Protein AF-A0A268U9J9-F1 (afdb_monomer_lite)

Sequence (138 aa):
MKKREVKFPISTTLTLLDAYGNPRFSTEVLEKEPVLIPVPFKREVYKDSEGKLYYIYEGKGILEDTDIAIAYFTLTQEMIDGFDRFLICNECEDTDRELYRGIYKVLDLNMQKQDYIIHPQIQALQEAIIKKAGVKSA

Secondary structure (DSSP, 8-state):
--EEEEEBSS-EEEEEE-TTS-EEEEEEE-BT-EEEEEPPPTT-EEE-TT--EEEE-SSS-EEETTTS--------HHHHHHHHHHHHHS---HHHHHHHHHHHHHHHHHHHTT-----HHHHHHHHHHHHHTT----

Foldseek 3Di:
DDKDWAADQAWWKKFKAALVRHTDDIDTHHHRDIDIGDQDDPRIWIATPVGWTWHDDPDRDIDTCPVFPADDDDPDPCLLVQLVCCVPPVDHDPVCNSNSVSQVVVVVVCVVVVHVGHDVVSVVSVVVNCVVVVPPDD

Radius of gyration: 16.88 Å; chains: 1; bounding box: 41×34×43 Å

Structure (mmCIF, N/CA/C/O backbone):
data_AF-A0A268U9J9-F1
#
_entry.id   AF-A0A268U9J9-F1
#
loop_
_atom_site.group_PDB
_atom_site.id
_atom_site.type_symbol
_atom_site.label_atom_id
_atom_site.label_alt_id
_atom_site.label_comp_id
_atom_site.label_asym_id
_atom_site.label_entity_id
_atom_site.label_seq_id
_atom_site.pdbx_PDB_ins_code
_atom_site.Cartn_x
_atom_site.Cartn_y
_atom_site.Cartn_z
_atom_site.occupancy
_atom_site.B_iso_or_equiv
_atom_site.auth_seq_id
_atom_site.auth_comp_id
_atom_site.auth_asym_id
_atom_site.auth_atom_id
_atom_site.pdbx_PDB_model_num
ATOM 1 N N . MET A 1 1 ? 7.888 -5.993 18.554 1.00 63.19 1 MET A N 1
ATOM 2 C CA . MET A 1 1 ? 7.149 -5.565 17.345 1.00 63.19 1 MET A CA 1
ATOM 3 C C . MET A 1 1 ? 6.913 -4.065 17.445 1.00 63.19 1 MET A C 1
ATOM 5 O O . MET A 1 1 ? 6.420 -3.636 18.483 1.00 63.19 1 MET A O 1
ATOM 9 N N . LYS A 1 2 ? 7.337 -3.267 16.453 1.00 75.44 2 LYS A N 1
ATOM 10 C CA . LYS A 1 2 ? 7.095 -1.812 16.459 1.00 75.44 2 LYS A CA 1
ATOM 11 C C . LYS A 1 2 ? 5.595 -1.554 16.254 1.00 75.44 2 LYS A C 1
ATOM 13 O O . LYS A 1 2 ? 4.957 -2.262 15.478 1.00 75.44 2 LYS A O 1
ATOM 18 N N . LYS A 1 3 ? 5.045 -0.571 16.965 1.00 81.69 3 LYS A N 1
ATOM 19 C CA . LYS A 1 3 ? 3.659 -0.106 16.818 1.00 81.69 3 LYS A CA 1
ATOM 20 C C . LYS A 1 3 ? 3.662 1.329 16.311 1.00 81.69 3 LYS A C 1
ATOM 22 O O . LYS A 1 3 ? 4.629 2.052 16.558 1.00 81.69 3 LYS A O 1
ATOM 27 N N . ARG A 1 4 ? 2.596 1.725 15.626 1.00 76.94 4 ARG A N 1
ATOM 28 C CA . ARG A 1 4 ? 2.411 3.072 15.096 1.00 76.94 4 ARG A CA 1
ATOM 29 C C . ARG A 1 4 ? 1.042 3.608 15.469 1.00 76.94 4 ARG A C 1
ATOM 31 O O . ARG A 1 4 ? 0.068 2.865 15.441 1.00 76.94 4 ARG A O 1
ATOM 38 N N . GLU A 1 5 ? 1.000 4.890 15.803 1.00 83.44 5 GLU A N 1
ATOM 39 C CA . GLU A 1 5 ? -0.246 5.628 15.968 1.00 83.44 5 GLU A CA 1
ATOM 40 C C . GLU A 1 5 ? -0.761 6.079 14.604 1.00 83.44 5 GLU A C 1
ATOM 42 O O . GLU A 1 5 ? -0.026 6.702 13.833 1.00 83.44 5 GLU A O 1
ATOM 47 N N . VAL A 1 6 ? -2.007 5.735 14.305 1.00 79.25 6 VAL A N 1
ATOM 48 C CA . VAL A 1 6 ? -2.640 6.007 13.017 1.00 79.25 6 VAL A CA 1
ATOM 49 C C . VAL A 1 6 ? -4.083 6.445 13.251 1.00 79.25 6 VAL A C 1
ATOM 51 O O . VAL A 1 6 ? -4.728 5.964 14.179 1.00 79.25 6 VAL A O 1
ATOM 54 N N . LYS A 1 7 ? -4.587 7.364 12.423 1.00 81.38 7 LYS A N 1
ATOM 55 C CA . LYS A 1 7 ? -5.985 7.812 12.439 1.00 81.38 7 LYS A CA 1
ATOM 56 C C . LYS A 1 7 ? -6.663 7.399 11.144 1.00 81.38 7 LYS A C 1
ATOM 58 O O . LYS A 1 7 ? -6.141 7.692 10.071 1.00 81.38 7 LYS A O 1
ATOM 63 N N . PHE A 1 8 ? -7.820 6.761 11.254 1.00 78.69 8 PHE A N 1
ATOM 64 C CA . PHE A 1 8 ? -8.619 6.350 10.103 1.00 78.69 8 PHE A CA 1
ATOM 65 C C . PHE A 1 8 ? -9.743 7.363 9.857 1.00 78.69 8 PHE A C 1
ATOM 67 O O . PHE A 1 8 ? -10.283 7.915 10.815 1.00 78.69 8 PHE A O 1
ATOM 74 N N . PRO A 1 9 ? -10.114 7.635 8.596 1.00 76.75 9 PRO A N 1
ATOM 75 C CA . PRO A 1 9 ? -11.217 8.542 8.279 1.00 76.75 9 PRO A CA 1
ATOM 76 C C . PRO A 1 9 ? -12.601 7.916 8.519 1.00 76.75 9 PRO A C 1
ATOM 78 O O . PRO A 1 9 ? -13.604 8.587 8.308 1.00 76.75 9 PRO A O 1
ATOM 81 N N . ILE A 1 10 ? -12.657 6.651 8.941 1.00 80.94 10 ILE A N 1
ATOM 82 C CA . ILE A 1 10 ? -13.877 5.867 9.137 1.00 80.94 10 ILE A CA 1
ATOM 83 C C . ILE A 1 10 ? -13.785 5.045 10.425 1.00 80.94 10 ILE A C 1
ATOM 85 O O . ILE A 1 10 ? -12.686 4.734 10.890 1.00 80.94 10 ILE A O 1
ATOM 89 N N . SER A 1 11 ? -14.942 4.667 10.970 1.00 90.00 11 SER A N 1
ATOM 90 C CA . SER A 1 11 ? -15.034 3.668 12.040 1.00 90.00 11 SER A CA 1
ATOM 91 C C . SER A 1 11 ? -15.217 2.285 11.417 1.00 90.00 11 SER A C 1
ATOM 93 O O . SER A 1 11 ? -16.140 2.098 10.627 1.00 90.00 11 SER A O 1
ATOM 95 N N . THR A 1 12 ? -14.349 1.326 11.737 1.00 92.56 12 THR A N 1
ATOM 96 C CA . THR A 1 12 ? -14.400 -0.029 11.164 1.00 92.56 12 THR A CA 1
ATOM 97 C C . THR A 1 12 ? -13.611 -1.038 12.008 1.00 92.56 12 THR A C 1
ATOM 99 O O . THR A 1 12 ? -12.994 -0.692 13.016 1.00 92.56 12 THR A O 1
ATOM 102 N N . THR A 1 13 ? -13.612 -2.307 11.606 1.00 92.94 13 THR A N 1
ATOM 103 C CA . THR A 1 13 ? -12.682 -3.318 12.115 1.00 92.94 13 THR A CA 1
ATOM 104 C C . THR A 1 13 ? -11.602 -3.556 11.074 1.00 92.94 13 THR A C 1
ATOM 106 O O . THR A 1 13 ? -11.906 -3.891 9.933 1.00 92.94 13 THR A O 1
ATOM 109 N N . LEU A 1 14 ? -10.340 -3.426 11.477 1.00 90.88 14 LEU A N 1
ATOM 110 C CA . LEU A 1 14 ? -9.196 -3.756 10.637 1.00 90.88 14 LEU A CA 1
ATOM 111 C C . LEU A 1 14 ? -8.606 -5.092 11.051 1.00 90.88 14 LEU A C 1
ATOM 113 O O . LEU A 1 14 ? -8.335 -5.324 12.231 1.00 90.88 14 LEU A O 1
ATOM 117 N N . THR A 1 15 ? -8.323 -5.929 10.064 1.00 92.88 15 THR A N 1
ATOM 118 C CA . THR A 1 15 ? -7.678 -7.226 10.237 1.00 92.88 15 THR A CA 1
ATOM 119 C C . THR A 1 15 ? -6.342 -7.243 9.512 1.00 92.88 15 THR A C 1
ATOM 121 O O . THR A 1 15 ? -6.279 -7.056 8.302 1.00 92.88 15 THR A O 1
ATOM 124 N N . LEU A 1 16 ? -5.266 -7.499 10.251 1.00 88.38 16 LEU A N 1
ATOM 125 C CA . LEU A 1 16 ? -3.955 -7.815 9.703 1.00 88.38 16 LEU A CA 1
ATOM 126 C C . LEU A 1 16 ? -3.983 -9.222 9.109 1.00 88.38 16 LEU A C 1
ATOM 128 O O . LEU A 1 16 ? -4.262 -10.196 9.818 1.00 88.38 16 LEU A O 1
ATOM 132 N N . LEU A 1 17 ? -3.635 -9.319 7.834 1.00 82.38 17 LEU A N 1
ATOM 133 C CA . LEU A 1 17 ? -3.528 -10.569 7.095 1.00 82.38 17 LEU A CA 1
ATOM 134 C C . LEU A 1 17 ? -2.059 -10.941 6.877 1.00 82.38 17 LEU A C 1
ATOM 136 O O . LEU A 1 17 ? -1.217 -10.069 6.645 1.00 82.38 17 LEU A O 1
ATOM 140 N N . ASP A 1 18 ? -1.758 -12.238 6.943 1.00 75.88 18 ASP A N 1
ATOM 141 C CA . ASP A 1 18 ? -0.464 -12.768 6.517 1.00 75.88 18 ASP A CA 1
ATOM 142 C C . ASP A 1 18 ? -0.330 -12.802 4.981 1.00 75.88 18 ASP A C 1
ATOM 144 O O . ASP A 1 18 ? -1.257 -12.482 4.236 1.00 75.88 18 ASP A O 1
ATOM 148 N N . ALA A 1 19 ? 0.836 -13.238 4.499 1.00 64.00 19 ALA A N 1
ATOM 149 C CA . ALA A 1 19 ? 1.138 -13.341 3.070 1.00 64.00 19 ALA A CA 1
ATOM 150 C C . ALA A 1 19 ? 0.233 -14.321 2.288 1.00 64.00 19 ALA A C 1
ATOM 152 O O . ALA A 1 19 ? 0.278 -14.332 1.060 1.00 64.00 19 ALA A O 1
ATOM 153 N N . TYR A 1 20 ? -0.544 -15.156 2.979 1.00 71.50 20 TYR A N 1
ATOM 154 C CA . TYR A 1 20 ? -1.468 -16.135 2.407 1.00 71.50 20 TYR A CA 1
ATOM 155 C C . TYR A 1 20 ? -2.938 -15.737 2.622 1.00 71.50 20 TYR A C 1
ATOM 157 O O . TYR A 1 20 ? -3.835 -16.506 2.283 1.00 71.50 20 TYR A O 1
ATOM 165 N N . GLY A 1 21 ? -3.196 -14.545 3.173 1.00 73.31 21 GLY A N 1
ATOM 166 C CA . GLY A 1 21 ? -4.540 -14.045 3.450 1.00 73.31 21 GLY A CA 1
ATOM 167 C C . GLY A 1 21 ? -5.151 -14.550 4.760 1.00 73.31 21 GLY A C 1
ATOM 168 O O . GLY A 1 21 ? -6.338 -14.320 4.989 1.00 73.31 21 GLY A O 1
ATOM 169 N N . ASN A 1 22 ? -4.383 -15.211 5.633 1.00 82.19 22 ASN A N 1
ATOM 170 C CA . ASN A 1 22 ? -4.899 -15.667 6.923 1.00 82.19 22 ASN A CA 1
ATOM 171 C C . ASN A 1 22 ? -4.901 -14.522 7.951 1.00 82.19 22 ASN A C 1
ATOM 173 O O . ASN A 1 22 ? -3.902 -13.804 8.069 1.00 82.19 22 ASN A O 1
ATOM 177 N N . PRO A 1 23 ? -5.966 -14.373 8.758 1.00 90.75 23 PRO A N 1
ATOM 178 C CA . PRO A 1 23 ? -6.009 -13.394 9.840 1.00 90.75 23 PRO A CA 1
ATOM 179 C C . PRO A 1 23 ? -4.950 -13.658 10.916 1.00 90.75 23 PRO A C 1
ATOM 181 O O . PRO A 1 23 ? -4.854 -14.761 11.454 1.00 90.75 23 PRO A O 1
ATOM 184 N N . ARG A 1 24 ? -4.189 -12.623 11.282 1.00 87.44 24 ARG A N 1
ATOM 185 C CA . ARG A 1 24 ? -3.202 -12.664 12.378 1.00 87.44 24 ARG A CA 1
ATOM 186 C C . ARG A 1 24 ? -3.594 -11.824 13.585 1.00 87.44 24 ARG A C 1
ATOM 188 O O . ARG A 1 24 ? -3.220 -12.151 14.708 1.00 87.44 24 ARG A O 1
ATOM 195 N N . PHE A 1 25 ? -4.272 -10.708 13.345 1.00 90.50 25 PHE A N 1
ATOM 196 C CA . PHE A 1 25 ? -4.643 -9.733 14.364 1.00 90.50 25 PHE A CA 1
ATOM 197 C C . PHE A 1 25 ? -5.835 -8.920 13.865 1.00 90.50 25 PHE A C 1
ATOM 199 O O . PHE A 1 25 ? -5.886 -8.602 12.683 1.00 90.50 25 PHE A O 1
ATOM 206 N N . SER A 1 26 ? -6.750 -8.549 14.755 1.00 92.31 26 SER A N 1
ATOM 207 C CA . SER A 1 26 ? -7.844 -7.631 14.441 1.00 92.31 26 SER A CA 1
ATOM 208 C C . SER A 1 26 ? -7.958 -6.569 15.521 1.00 92.31 26 SER A C 1
ATOM 210 O O . SER A 1 26 ? -7.722 -6.852 16.697 1.00 92.31 26 SER A O 1
ATOM 212 N N . THR A 1 27 ? -8.333 -5.361 15.121 1.00 92.38 27 THR A N 1
ATOM 213 C CA . THR A 1 27 ? -8.615 -4.256 16.036 1.00 92.38 27 THR A CA 1
ATOM 214 C C . THR A 1 27 ? -9.803 -3.458 15.537 1.00 92.38 27 THR A C 1
ATOM 216 O O . THR A 1 27 ? -9.970 -3.254 14.334 1.00 92.38 27 THR A O 1
ATOM 219 N N . GLU A 1 28 ? -10.611 -2.977 16.470 1.00 93.44 28 GLU A N 1
ATOM 220 C CA . GLU A 1 28 ? -11.578 -1.929 16.176 1.00 93.44 28 GLU A CA 1
ATOM 221 C C . GLU A 1 28 ? -10.845 -0.595 16.049 1.00 93.44 28 GLU A C 1
ATOM 223 O O . GLU A 1 28 ? -9.878 -0.327 16.773 1.00 93.44 28 GLU A O 1
ATOM 228 N N . VAL A 1 29 ? -11.285 0.211 15.088 1.00 90.75 29 VAL A N 1
ATOM 229 C CA . VAL A 1 29 ? -10.837 1.584 14.879 1.00 90.75 29 VAL A CA 1
ATOM 230 C C . VAL A 1 29 ? -12.053 2.492 14.828 1.00 90.75 29 VAL A C 1
ATOM 232 O O . VAL A 1 29 ? -13.061 2.167 14.202 1.00 90.75 29 VAL A O 1
ATOM 235 N N . LEU A 1 30 ? -11.953 3.634 15.497 1.00 90.88 30 LEU A N 1
ATOM 236 C CA . LEU A 1 30 ? -12.982 4.663 15.495 1.00 90.88 30 LEU A CA 1
ATOM 237 C C . LEU A 1 30 ? -12.528 5.832 14.623 1.00 90.88 30 LEU A C 1
ATOM 239 O O . LEU A 1 30 ? -11.338 6.151 14.545 1.00 90.88 30 LEU A O 1
ATOM 243 N N . GLU A 1 31 ? -13.483 6.458 13.944 1.00 88.25 31 GLU A N 1
ATOM 244 C CA . GLU A 1 31 ? -13.229 7.570 13.034 1.00 88.25 31 GLU A CA 1
ATOM 245 C C . GLU A 1 31 ? -12.432 8.680 13.735 1.00 88.25 31 GLU A C 1
ATOM 247 O O . GLU A 1 31 ? -12.831 9.198 14.776 1.00 88.25 31 GLU A O 1
ATOM 252 N N . LYS A 1 32 ? -11.311 9.077 13.122 1.00 81.44 32 LYS A N 1
ATOM 253 C CA . LYS A 1 32 ? -10.382 10.140 13.553 1.00 81.44 32 LYS A CA 1
ATOM 254 C C . LYS A 1 32 ? -9.734 9.922 14.924 1.00 81.44 32 LYS A C 1
ATOM 256 O O . LYS A 1 32 ? -8.887 10.736 15.318 1.00 81.44 32 LYS A O 1
ATOM 261 N N . GLU A 1 33 ? -10.047 8.831 15.613 1.00 86.88 33 GLU A N 1
ATOM 262 C CA . GLU A 1 33 ? -9.383 8.456 16.850 1.00 86.88 33 GLU A CA 1
ATOM 263 C C . GLU A 1 33 ? -8.031 7.788 16.553 1.00 86.88 33 GLU A C 1
ATOM 265 O O . GLU A 1 33 ? -7.912 6.973 15.634 1.00 86.88 33 GLU A O 1
ATOM 270 N N . PRO A 1 34 ? -6.970 8.157 17.290 1.00 85.94 34 PRO A N 1
ATOM 271 C CA . PRO A 1 34 ? -5.673 7.519 17.143 1.00 85.94 34 PRO A CA 1
ATOM 272 C C . PRO A 1 34 ? -5.709 6.087 17.689 1.00 85.94 34 PRO A C 1
ATOM 274 O O . PRO A 1 34 ? -6.042 5.861 18.850 1.00 85.94 34 PRO A O 1
ATOM 277 N N . VAL A 1 35 ? -5.286 5.125 16.871 1.00 87.50 35 VAL A N 1
ATOM 278 C CA . VAL A 1 35 ? -5.125 3.720 17.261 1.00 87.50 35 VAL A CA 1
ATOM 279 C C . VAL A 1 35 ? -3.668 3.284 17.122 1.00 87.50 35 VAL A C 1
ATOM 281 O O . VAL A 1 35 ? -2.973 3.658 16.175 1.00 87.50 35 VAL A O 1
ATOM 284 N N . LEU A 1 36 ? -3.191 2.474 18.071 1.00 86.69 36 LEU A N 1
ATOM 285 C CA . LEU A 1 36 ? -1.855 1.880 18.027 1.00 86.69 36 LEU A CA 1
ATOM 286 C C . LEU A 1 36 ? -1.889 0.526 17.321 1.00 86.69 36 LEU A C 1
ATOM 288 O O . LEU A 1 36 ? -2.209 -0.495 17.932 1.00 86.69 36 LEU A O 1
ATOM 292 N N . ILE A 1 37 ? -1.470 0.504 16.061 1.00 85.00 37 ILE A N 1
ATOM 293 C CA . ILE A 1 37 ? -1.439 -0.709 15.239 1.00 85.00 37 ILE A CA 1
ATOM 294 C C . ILE A 1 37 ? -0.008 -1.212 15.024 1.00 85.00 37 ILE A C 1
ATOM 296 O O . ILE A 1 37 ? 0.926 -0.412 14.896 1.00 85.00 37 ILE A O 1
ATOM 300 N N . PRO A 1 38 ? 0.226 -2.536 15.032 1.00 83.25 38 PRO A N 1
ATOM 301 C CA . PRO A 1 38 ? 1.539 -3.077 14.721 1.00 83.25 38 PRO A CA 1
ATOM 302 C C . PRO A 1 38 ? 1.921 -2.807 13.267 1.00 83.25 38 PRO A C 1
ATOM 304 O O . PRO A 1 38 ? 1.086 -2.900 12.368 1.00 83.25 38 PRO A O 1
ATOM 307 N N . VAL A 1 39 ? 3.198 -2.486 13.051 1.00 76.62 39 VAL A N 1
ATOM 308 C CA . VAL A 1 39 ? 3.735 -2.300 11.701 1.00 76.62 39 VAL A CA 1
ATOM 309 C C . VAL A 1 39 ? 3.865 -3.678 11.037 1.00 76.62 39 VAL A C 1
ATOM 311 O O . VAL A 1 39 ? 4.607 -4.512 11.570 1.00 76.62 39 VAL A O 1
ATOM 314 N N . PRO A 1 4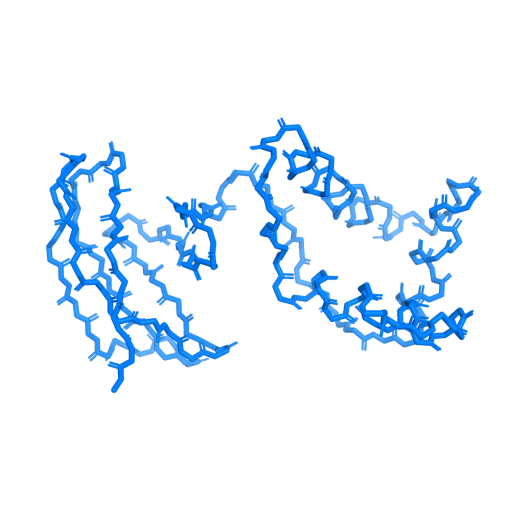0 ? 3.153 -3.926 9.922 1.00 68.50 40 PRO A N 1
ATOM 315 C CA . PRO A 1 40 ? 3.182 -5.198 9.215 1.00 68.50 40 PRO A CA 1
ATOM 316 C C . PRO A 1 40 ? 4.575 -5.487 8.654 1.00 68.50 40 PRO A C 1
ATOM 318 O O . PRO A 1 40 ? 5.327 -4.572 8.301 1.00 68.50 40 PRO A O 1
ATOM 321 N N . PHE A 1 41 ? 4.930 -6.766 8.537 1.00 64.00 41 PHE A N 1
ATOM 322 C CA . PHE A 1 41 ? 6.106 -7.160 7.758 1.00 64.00 41 PHE A CA 1
ATOM 323 C C . PHE A 1 41 ? 5.891 -6.879 6.259 1.00 64.00 41 PHE A C 1
ATOM 325 O O . PHE A 1 41 ? 4.767 -6.669 5.815 1.00 64.00 41 PHE A O 1
ATOM 332 N N . LYS A 1 42 ? 6.962 -6.946 5.446 1.00 58.56 42 LYS A N 1
ATOM 333 C CA . LYS A 1 42 ? 6.982 -6.634 3.992 1.00 58.56 42 LYS A CA 1
ATOM 334 C C . LYS A 1 42 ? 5.926 -7.350 3.116 1.00 58.56 42 LYS A C 1
ATOM 336 O O . LYS A 1 42 ? 5.889 -7.096 1.918 1.00 58.56 42 LYS A O 1
ATOM 341 N N . ARG A 1 43 ? 5.133 -8.273 3.663 1.00 62.06 43 ARG A N 1
ATOM 342 C CA . ARG A 1 43 ? 4.132 -9.085 2.950 1.00 62.06 43 ARG A CA 1
ATOM 343 C C . ARG A 1 43 ? 2.753 -9.081 3.613 1.00 62.06 43 ARG A C 1
ATOM 345 O O . ARG A 1 43 ? 1.907 -9.871 3.222 1.00 62.06 43 ARG A O 1
ATOM 352 N N . GLU A 1 44 ? 2.555 -8.263 4.638 1.00 71.19 44 GLU A N 1
ATOM 353 C CA . GLU A 1 44 ? 1.313 -8.227 5.405 1.00 71.19 44 GLU A CA 1
ATOM 354 C C . GLU A 1 44 ? 0.574 -6.916 5.159 1.00 71.19 44 GLU A C 1
ATOM 356 O O . GLU A 1 44 ? 1.194 -5.878 4.916 1.00 71.19 44 GLU A O 1
ATOM 361 N N . VAL A 1 45 ? -0.752 -6.970 5.234 1.00 79.75 45 VAL A N 1
ATOM 362 C CA . VAL A 1 45 ? -1.641 -5.841 4.930 1.00 79.75 45 VAL A CA 1
ATOM 363 C C . VAL A 1 45 ? -2.821 -5.818 5.891 1.00 79.75 45 VAL A C 1
ATOM 365 O O . VAL A 1 45 ? -3.194 -6.860 6.434 1.00 79.75 45 VAL A O 1
ATOM 368 N N . TYR A 1 46 ? -3.418 -4.645 6.096 1.00 85.25 46 TYR A N 1
ATOM 369 C CA . TYR A 1 46 ? -4.688 -4.539 6.813 1.00 85.25 46 TYR A CA 1
ATOM 370 C C . TYR A 1 46 ? -5.850 -4.564 5.831 1.00 85.25 46 TYR A C 1
ATOM 372 O O . TYR A 1 46 ? -5.794 -3.900 4.800 1.00 85.25 46 TYR A O 1
ATOM 380 N N . LYS A 1 47 ? -6.898 -5.308 6.170 1.00 86.25 47 LYS A N 1
ATOM 381 C CA . LYS A 1 47 ? -8.163 -5.372 5.443 1.00 86.25 47 LYS A CA 1
ATOM 382 C C . LYS A 1 47 ? -9.290 -4.906 6.356 1.00 86.25 47 LYS A C 1
ATOM 384 O O . LYS A 1 47 ? -9.319 -5.323 7.513 1.00 86.25 47 LYS A O 1
ATOM 389 N N . ASP A 1 48 ? -10.181 -4.054 5.868 1.00 87.44 48 ASP A N 1
ATOM 390 C CA . ASP A 1 48 ? -11.373 -3.663 6.627 1.00 87.44 48 ASP A CA 1
ATOM 391 C C . ASP A 1 48 ? -12.537 -4.660 6.464 1.00 87.44 48 ASP A C 1
ATOM 393 O O . ASP A 1 48 ? -12.425 -5.688 5.786 1.00 87.44 48 ASP A O 1
ATOM 397 N N . SER A 1 49 ? -13.668 -4.354 7.102 1.00 86.50 49 SER A N 1
ATOM 398 C CA . SER A 1 49 ? -14.897 -5.148 7.021 1.00 86.50 49 SER A CA 1
ATOM 399 C C . SER A 1 49 ? -15.546 -5.172 5.631 1.00 86.50 49 SER A C 1
ATOM 401 O O . SER A 1 49 ? -16.259 -6.128 5.324 1.00 86.50 49 SER A O 1
ATOM 403 N N . GLU A 1 50 ? -15.302 -4.168 4.786 1.00 84.00 50 GLU A N 1
ATOM 404 C CA . GLU A 1 50 ? -15.806 -4.090 3.403 1.00 84.00 50 GLU A CA 1
ATOM 405 C C . GLU A 1 50 ? -14.868 -4.786 2.405 1.00 84.00 50 GLU A C 1
ATOM 407 O O . GLU A 1 50 ? -15.224 -5.074 1.262 1.00 84.00 50 GLU A O 1
ATOM 412 N N . GLY A 1 51 ? -13.671 -5.125 2.866 1.00 76.75 51 GLY A N 1
ATOM 413 C CA . GLY A 1 51 ? -12.657 -5.859 2.146 1.00 76.75 51 GLY A CA 1
ATOM 414 C C . GLY A 1 51 ? -11.594 -5.006 1.464 1.00 76.75 51 GLY A C 1
ATOM 415 O O . GLY A 1 51 ? -10.799 -5.553 0.695 1.00 76.75 51 GLY A O 1
ATOM 416 N N . LYS A 1 52 ? -11.542 -3.715 1.778 1.00 78.00 52 LYS A N 1
ATOM 417 C CA . LYS A 1 52 ? -10.555 -2.759 1.285 1.00 78.00 52 LYS A CA 1
ATOM 418 C C . LYS A 1 52 ? -9.218 -2.922 2.001 1.00 78.00 52 LYS A C 1
ATOM 420 O O . LYS A 1 52 ? -9.175 -3.189 3.203 1.00 78.00 52 LYS A O 1
ATOM 425 N N . LEU A 1 53 ? -8.124 -2.769 1.254 1.00 76.50 53 LEU A N 1
ATOM 426 C CA . LEU A 1 53 ? -6.763 -2.925 1.767 1.00 76.50 53 LEU A CA 1
ATOM 427 C C . LEU A 1 53 ? -6.130 -1.578 2.145 1.00 76.50 53 LEU A C 1
ATOM 429 O O . LEU A 1 53 ? -6.306 -0.569 1.459 1.00 76.50 53 LEU A O 1
ATOM 433 N N . TYR A 1 54 ? -5.364 -1.594 3.236 1.00 74.25 54 TYR A N 1
ATOM 434 C CA . TYR A 1 54 ? -4.711 -0.435 3.840 1.00 74.25 54 TYR A CA 1
ATOM 435 C C . TYR A 1 54 ? -3.227 -0.719 4.112 1.00 74.25 54 TYR A C 1
ATOM 437 O O . TYR A 1 54 ? -2.873 -1.731 4.733 1.00 74.25 54 TYR A O 1
ATOM 445 N N . TYR A 1 55 ? -2.360 0.216 3.709 1.00 72.69 55 TYR A N 1
ATOM 446 C CA . TYR A 1 55 ? -0.907 0.143 3.912 1.00 72.69 55 TYR A CA 1
ATOM 447 C C . TYR A 1 55 ? -0.422 1.237 4.868 1.00 72.69 55 TYR A C 1
ATOM 449 O O . TYR A 1 55 ? -0.698 2.419 4.668 1.00 72.69 55 TYR A O 1
ATOM 457 N N . ILE A 1 56 ? 0.337 0.846 5.896 1.00 67.62 56 ILE A N 1
ATOM 458 C CA . ILE A 1 56 ? 0.928 1.769 6.875 1.00 67.62 56 ILE A CA 1
ATOM 459 C C . ILE A 1 56 ? 2.346 2.094 6.440 1.00 67.62 56 ILE A C 1
ATOM 461 O O . ILE A 1 56 ? 3.160 1.181 6.284 1.00 67.62 56 ILE A O 1
ATOM 465 N N . TYR A 1 57 ? 2.673 3.376 6.328 1.00 58.12 57 TYR A N 1
ATOM 466 C CA . TYR A 1 57 ? 4.011 3.786 5.917 1.00 58.12 57 TYR A CA 1
ATOM 467 C C . TYR A 1 57 ? 4.669 4.764 6.897 1.00 58.12 57 TYR A C 1
ATOM 469 O O . TYR A 1 57 ? 4.088 5.164 7.902 1.00 58.12 57 TYR A O 1
ATOM 477 N N . GLU A 1 58 ? 5.945 5.072 6.653 1.00 49.62 58 GLU A N 1
ATOM 478 C CA . GLU A 1 58 ? 6.837 5.849 7.516 1.00 49.62 58 GLU A CA 1
ATOM 479 C C . GLU A 1 58 ? 6.539 7.350 7.701 1.00 49.62 58 GLU A C 1
ATOM 481 O O . GLU A 1 58 ? 7.134 7.960 8.589 1.00 49.62 58 GLU A O 1
ATOM 486 N N . GLY A 1 59 ? 5.532 7.901 7.024 1.00 46.97 59 GLY A N 1
ATOM 487 C CA . GLY A 1 59 ? 4.906 9.204 7.303 1.00 46.97 59 GLY A CA 1
ATOM 488 C C . GLY A 1 59 ? 3.513 9.031 7.922 1.00 46.97 59 GLY A C 1
ATOM 489 O O . GLY A 1 59 ? 3.043 7.917 8.110 1.00 46.97 59 GLY A O 1
ATOM 490 N N . LYS A 1 60 ? 2.845 10.103 8.335 1.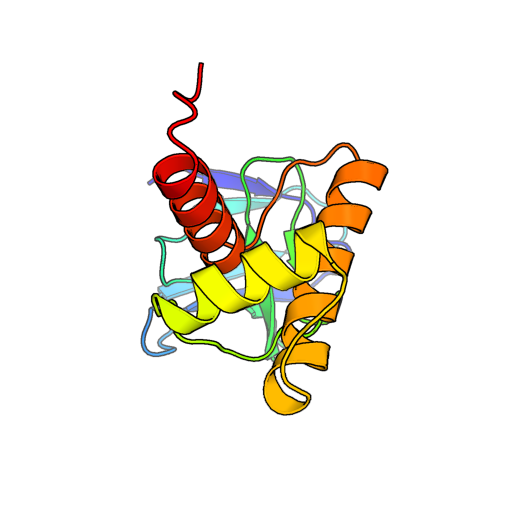00 45.28 60 LYS A N 1
ATOM 491 C CA . LYS A 1 60 ? 1.646 10.083 9.208 1.00 45.28 60 LYS A CA 1
ATOM 492 C C . LYS A 1 60 ? 0.348 9.562 8.544 1.00 45.28 60 LYS A C 1
ATOM 494 O O . LYS A 1 60 ? -0.736 9.945 8.981 1.00 45.28 60 LYS A O 1
ATOM 499 N N . GLY A 1 61 ? 0.434 8.734 7.505 1.00 53.53 61 GLY A N 1
ATOM 500 C CA . GLY A 1 61 ? -0.688 8.398 6.629 1.00 53.53 61 GLY A CA 1
ATOM 501 C C . GLY A 1 61 ? -0.887 6.904 6.385 1.00 53.53 61 GLY A C 1
ATOM 502 O O . GLY A 1 61 ? 0.012 6.082 6.579 1.00 53.53 61 GLY A O 1
ATOM 503 N N . ILE A 1 62 ? -2.097 6.582 5.935 1.00 57.78 62 ILE A N 1
ATOM 504 C CA . ILE A 1 62 ? -2.471 5.279 5.392 1.00 57.78 62 ILE A CA 1
ATOM 505 C C . ILE A 1 62 ? -2.762 5.488 3.909 1.00 57.78 62 ILE A C 1
ATOM 507 O O . ILE A 1 62 ? -3.469 6.436 3.566 1.00 57.78 62 ILE A O 1
ATOM 511 N N . LEU A 1 63 ? -2.230 4.622 3.047 1.00 57.38 63 LEU A N 1
ATOM 512 C CA . LEU A 1 63 ? -2.638 4.583 1.645 1.00 57.38 63 LEU A CA 1
ATOM 513 C C . LEU A 1 63 ? -3.763 3.557 1.489 1.00 57.38 63 LEU A C 1
ATOM 515 O O . LEU A 1 63 ? -3.592 2.391 1.860 1.00 57.38 63 LEU A O 1
ATOM 519 N N . GLU A 1 64 ? -4.894 4.006 0.958 1.00 54.12 64 GLU A N 1
ATOM 520 C CA . GLU A 1 64 ? -6.012 3.154 0.569 1.00 54.12 64 GLU A CA 1
ATOM 521 C C . GLU A 1 64 ? -5.763 2.556 -0.819 1.00 54.12 64 GLU A C 1
ATOM 523 O O . GLU A 1 64 ? -5.332 3.257 -1.735 1.00 54.12 64 GLU A O 1
ATOM 528 N N . ASP A 1 65 ? -6.086 1.274 -0.998 1.00 50.62 65 ASP A N 1
ATOM 529 C CA . ASP A 1 65 ? -5.963 0.561 -2.284 1.00 50.62 65 ASP A CA 1
ATOM 530 C C . ASP A 1 65 ? -6.728 1.245 -3.436 1.00 50.62 65 ASP A C 1
ATOM 532 O O . ASP A 1 65 ? -6.348 1.183 -4.603 1.00 50.62 65 ASP A O 1
ATOM 536 N N . THR A 1 66 ? -7.802 1.964 -3.102 1.00 46.81 66 THR A N 1
ATOM 537 C CA . THR A 1 66 ? -8.671 2.634 -4.075 1.00 46.81 66 THR A CA 1
ATOM 538 C C . THR A 1 66 ? -8.163 3.995 -4.544 1.00 46.81 66 THR A C 1
ATOM 540 O O . THR A 1 66 ? -8.735 4.540 -5.486 1.00 46.81 66 THR A O 1
ATOM 543 N N . ASP A 1 67 ? -7.123 4.563 -3.924 1.00 52.25 67 ASP A N 1
ATOM 544 C CA . ASP A 1 67 ? -6.686 5.919 -4.273 1.00 52.25 67 ASP A CA 1
ATOM 545 C C . ASP A 1 67 ? -5.853 5.963 -5.564 1.00 52.25 67 ASP A C 1
ATOM 547 O O . ASP A 1 67 ? -5.970 6.936 -6.311 1.00 52.25 67 ASP A O 1
ATOM 551 N N . ILE A 1 68 ? -5.091 4.907 -5.897 1.00 53.81 68 ILE A N 1
ATOM 552 C CA . ILE A 1 68 ? -4.563 4.636 -7.250 1.00 53.81 68 ILE A CA 1
ATOM 553 C C . ILE A 1 68 ? -4.411 3.120 -7.438 1.00 53.81 68 ILE A C 1
ATOM 555 O O . ILE A 1 68 ? -3.538 2.505 -6.833 1.00 53.81 68 ILE A O 1
ATOM 559 N N . ALA A 1 69 ? -5.188 2.535 -8.353 1.00 54.12 69 ALA A N 1
ATOM 560 C CA . ALA A 1 69 ? -5.007 1.148 -8.769 1.00 54.12 69 ALA A CA 1
ATOM 561 C C . ALA A 1 69 ? -3.719 1.003 -9.601 1.00 54.12 69 ALA A C 1
ATOM 563 O O . ALA A 1 69 ? -3.644 1.486 -10.733 1.00 54.12 69 ALA A O 1
ATOM 564 N N . ILE A 1 70 ? -2.704 0.337 -9.050 1.00 57.09 70 ILE A N 1
ATOM 565 C CA . ILE A 1 70 ? -1.519 -0.096 -9.798 1.00 57.09 70 ILE A CA 1
ATOM 566 C C . ILE A 1 70 ? -1.640 -1.599 -10.012 1.00 57.09 70 ILE A C 1
ATOM 568 O O . ILE A 1 70 ? -1.715 -2.365 -9.053 1.00 57.09 70 ILE A O 1
ATOM 572 N N . ALA A 1 71 ? -1.664 -2.026 -11.273 1.00 57.03 71 ALA A N 1
ATOM 573 C CA . ALA A 1 71 ? -1.662 -3.443 -11.602 1.00 57.03 71 ALA A CA 1
ATOM 574 C C . ALA A 1 71 ? -0.409 -4.123 -11.025 1.00 57.03 71 ALA A C 1
ATOM 576 O O . ALA A 1 71 ? 0.691 -3.569 -11.081 1.00 57.03 71 ALA A O 1
ATOM 577 N N . TYR A 1 72 ? -0.566 -5.336 -10.489 1.00 56.53 72 TYR A N 1
ATOM 578 C CA . TYR A 1 72 ? 0.574 -6.138 -10.051 1.00 56.53 72 TYR A CA 1
ATOM 579 C C . TYR A 1 72 ? 1.569 -6.315 -11.200 1.00 56.53 72 TYR A C 1
ATOM 581 O O . TYR A 1 72 ? 1.203 -6.771 -12.282 1.00 56.53 72 TYR A O 1
ATOM 589 N N . PHE A 1 73 ? 2.839 -6.009 -10.939 1.00 65.00 73 PHE A N 1
ATOM 590 C CA . PHE A 1 73 ? 3.925 -6.205 -11.891 1.00 65.00 73 PHE A CA 1
ATOM 591 C C . PHE A 1 73 ? 5.097 -6.946 -11.251 1.00 65.00 73 PHE A C 1
ATOM 593 O O . PHE A 1 73 ? 5.326 -6.882 -10.039 1.00 65.00 73 PHE A O 1
ATOM 600 N N . THR A 1 74 ? 5.845 -7.668 -12.082 1.00 70.69 74 THR A N 1
ATOM 601 C CA . THR A 1 74 ? 7.092 -8.313 -11.662 1.00 70.69 74 THR A CA 1
ATOM 602 C C . THR A 1 74 ? 8.244 -7.353 -11.907 1.00 70.69 74 THR A C 1
ATOM 604 O O . THR A 1 74 ? 8.360 -6.776 -12.984 1.00 70.69 74 THR A O 1
ATOM 607 N N . LEU A 1 75 ? 9.114 -7.186 -10.912 1.00 65.81 75 LEU A N 1
ATOM 608 C CA . LEU A 1 75 ? 10.298 -6.348 -11.051 1.00 65.81 75 LEU A CA 1
ATOM 609 C C . LEU A 1 75 ? 11.368 -7.082 -11.877 1.00 65.81 75 LEU A C 1
ATOM 611 O O . LEU A 1 75 ? 12.212 -7.789 -11.327 1.00 65.81 75 LEU A O 1
ATOM 615 N N . THR A 1 76 ? 11.301 -6.943 -13.199 1.00 75.38 76 THR A N 1
ATOM 616 C CA . THR A 1 76 ? 12.283 -7.477 -14.153 1.00 75.38 76 THR A CA 1
ATOM 617 C C . THR A 1 76 ? 13.232 -6.378 -14.637 1.00 75.38 76 TH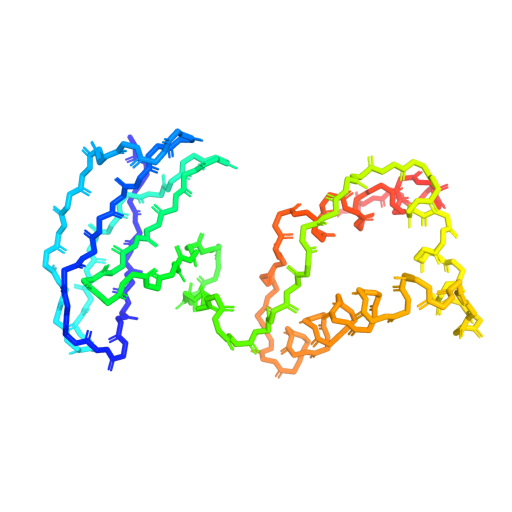R A C 1
ATOM 619 O O . THR A 1 76 ? 12.946 -5.188 -14.501 1.00 75.38 76 THR A O 1
ATOM 622 N N . GLN A 1 77 ? 14.367 -6.764 -15.228 1.00 71.06 77 GLN A N 1
ATOM 623 C CA . GLN A 1 77 ? 15.281 -5.804 -15.859 1.00 71.06 77 GLN A CA 1
ATOM 624 C C . GLN A 1 77 ? 14.599 -5.049 -17.014 1.00 71.06 77 GLN A C 1
ATOM 626 O O . GLN A 1 77 ? 14.807 -3.852 -17.165 1.00 71.06 77 GLN A O 1
ATOM 631 N N . GLU A 1 78 ? 13.724 -5.723 -17.765 1.00 80.25 78 GLU A N 1
ATOM 632 C CA . GLU A 1 78 ? 12.924 -5.122 -18.840 1.00 80.25 78 GLU A CA 1
ATOM 633 C C . GLU A 1 78 ? 11.978 -4.035 -18.314 1.00 80.25 78 GLU A C 1
ATOM 635 O O . GLU A 1 78 ? 11.958 -2.940 -18.866 1.00 80.25 78 GLU A O 1
ATOM 640 N N . MET A 1 79 ? 11.277 -4.292 -17.202 1.00 77.00 79 MET A N 1
ATOM 641 C CA . MET A 1 79 ? 10.422 -3.306 -16.526 1.00 77.00 79 MET A CA 1
ATOM 642 C C . MET A 1 79 ? 11.229 -2.084 -16.062 1.00 77.00 79 MET A C 1
ATOM 644 O O . MET A 1 79 ? 10.788 -0.944 -16.198 1.00 77.00 79 MET A O 1
ATOM 648 N N . ILE A 1 80 ? 12.431 -2.312 -15.520 1.00 75.06 80 ILE A N 1
ATOM 649 C CA . ILE A 1 80 ? 13.335 -1.240 -15.081 1.00 75.06 80 ILE A CA 1
ATOM 650 C C . ILE A 1 80 ? 13.776 -0.390 -16.279 1.00 75.06 80 ILE A C 1
ATOM 652 O O . ILE A 1 80 ? 13.665 0.833 -16.237 1.00 75.06 80 ILE A O 1
ATOM 656 N N . ASP A 1 81 ? 14.245 -1.023 -17.355 1.00 78.12 81 ASP A N 1
ATOM 657 C CA . ASP A 1 81 ? 14.740 -0.335 -18.552 1.00 78.12 81 ASP A CA 1
ATOM 658 C C . ASP A 1 81 ? 13.620 0.338 -19.361 1.00 78.12 81 ASP A C 1
ATOM 660 O O . ASP A 1 81 ? 13.860 1.342 -20.040 1.00 78.12 81 ASP A O 1
ATOM 664 N N . GLY A 1 82 ? 12.407 -0.213 -19.312 1.00 80.56 82 GLY A N 1
ATOM 665 C CA . GLY A 1 82 ? 11.198 0.367 -19.891 1.00 80.56 82 GLY A CA 1
ATOM 666 C C . GLY A 1 82 ? 10.736 1.602 -19.122 1.00 80.56 82 GLY A C 1
ATOM 667 O O . GLY A 1 82 ? 10.522 2.650 -19.732 1.00 80.56 82 GLY A O 1
ATOM 668 N N . PHE A 1 83 ? 10.670 1.527 -17.789 1.00 75.94 83 PHE A N 1
ATOM 669 C CA . PHE A 1 83 ? 10.300 2.679 -16.963 1.00 75.94 83 PHE A CA 1
ATOM 670 C C . PHE A 1 83 ? 11.342 3.808 -17.025 1.00 75.94 83 PHE A C 1
ATOM 672 O O . PHE A 1 83 ? 10.980 4.976 -17.114 1.00 75.94 83 PHE A O 1
ATOM 679 N N . ASP A 1 84 ? 12.635 3.478 -17.050 1.00 70.75 84 ASP A N 1
ATOM 680 C CA . ASP A 1 84 ? 13.733 4.445 -17.209 1.00 70.75 84 ASP A CA 1
ATOM 681 C C . ASP A 1 84 ? 13.623 5.215 -18.543 1.00 70.75 84 ASP A C 1
ATOM 683 O O . ASP A 1 84 ? 13.674 6.446 -18.574 1.00 70.75 84 ASP A O 1
ATOM 687 N N . ARG A 1 85 ? 13.341 4.510 -19.650 1.00 76.88 85 ARG A N 1
ATOM 688 C CA . ARG A 1 85 ? 13.047 5.140 -20.953 1.00 76.88 85 ARG A CA 1
ATOM 689 C C . ARG A 1 85 ? 11.785 5.998 -20.926 1.00 76.88 85 ARG A C 1
ATOM 691 O O . ARG A 1 85 ? 11.786 7.090 -21.500 1.00 76.88 85 ARG A O 1
ATOM 698 N N . PHE A 1 86 ? 10.743 5.547 -20.233 1.00 79.56 86 PHE A N 1
ATOM 699 C CA . PHE A 1 86 ? 9.517 6.318 -20.055 1.00 79.56 86 PHE A CA 1
ATOM 700 C C . PHE A 1 86 ? 9.777 7.647 -19.328 1.00 79.56 86 PHE A C 1
ATOM 702 O O . PHE A 1 86 ? 9.265 8.678 -19.756 1.00 79.56 86 PHE A O 1
ATOM 709 N N . LEU A 1 87 ? 10.621 7.665 -18.292 1.00 70.56 87 LEU A N 1
ATOM 710 C CA . LEU A 1 87 ? 10.962 8.897 -17.567 1.00 70.56 87 LEU A CA 1
ATOM 711 C C . LEU A 1 87 ? 11.743 9.909 -18.422 1.00 70.56 87 LEU A C 1
ATOM 713 O O . LEU A 1 87 ? 11.568 11.112 -18.243 1.00 70.56 87 LEU A O 1
ATOM 717 N N . ILE A 1 88 ? 12.601 9.436 -19.331 1.00 72.75 88 ILE A N 1
ATOM 718 C CA . ILE A 1 88 ? 13.474 10.297 -20.148 1.00 72.75 88 ILE A CA 1
ATOM 719 C C . ILE A 1 88 ? 12.747 10.806 -21.397 1.00 72.75 88 ILE A C 1
ATOM 721 O O . ILE A 1 88 ? 12.804 11.997 -21.706 1.00 72.75 88 ILE A O 1
ATOM 725 N N . CYS A 1 89 ? 12.084 9.906 -22.124 1.00 75.00 89 CYS A N 1
ATOM 726 C CA . CYS A 1 89 ? 11.556 10.177 -23.464 1.00 75.00 89 CYS A CA 1
ATOM 727 C C . CYS A 1 89 ? 10.023 10.133 -23.541 1.00 75.00 89 CYS A C 1
ATOM 729 O O . CYS A 1 89 ? 9.471 10.436 -24.595 1.00 75.00 89 CYS A O 1
ATOM 731 N N . ASN A 1 90 ? 9.323 9.754 -22.462 1.00 73.81 90 ASN A N 1
ATOM 732 C CA . ASN A 1 90 ? 7.883 9.451 -22.473 1.00 73.81 90 ASN A CA 1
ATOM 733 C C . ASN A 1 90 ? 7.508 8.330 -23.472 1.00 73.81 90 ASN A C 1
ATOM 735 O O . ASN A 1 90 ? 6.384 8.266 -23.972 1.00 73.81 90 ASN A O 1
ATOM 739 N N . GLU A 1 91 ? 8.456 7.431 -23.751 1.00 74.19 91 GLU A N 1
ATOM 740 C CA . GLU A 1 91 ? 8.304 6.288 -24.656 1.00 74.19 91 GLU A CA 1
ATOM 741 C C . GLU A 1 91 ? 8.200 4.980 -23.862 1.00 74.19 91 GLU A C 1
ATOM 743 O O . GLU A 1 91 ? 9.003 4.713 -22.970 1.00 74.19 91 GLU A O 1
ATOM 748 N N . CYS A 1 92 ? 7.198 4.158 -24.181 1.00 74.38 92 CYS A N 1
ATOM 749 C CA . CYS A 1 92 ? 6.972 2.836 -23.591 1.00 74.38 92 CYS A CA 1
ATOM 750 C C . CYS A 1 92 ? 6.093 1.973 -24.505 1.00 74.38 92 CYS A C 1
ATOM 752 O O . CYS A 1 92 ? 5.329 2.512 -25.318 1.00 74.38 92 CYS A O 1
ATOM 754 N N . GLU A 1 93 ? 6.181 0.648 -24.344 1.00 77.12 93 GLU A N 1
ATOM 755 C CA . GLU A 1 93 ? 5.253 -0.286 -24.986 1.00 77.12 93 GLU A CA 1
ATOM 756 C C . GLU A 1 93 ? 3.813 -0.023 -24.524 1.00 77.12 93 GLU A C 1
ATOM 758 O O . GLU A 1 93 ? 3.569 0.372 -23.381 1.00 77.12 93 GLU A O 1
ATOM 763 N N . ASP A 1 94 ? 2.844 -0.227 -25.422 1.00 73.62 94 ASP A N 1
ATOM 764 C CA . ASP A 1 94 ? 1.429 0.047 -25.140 1.00 73.62 94 ASP A CA 1
ATOM 765 C C . ASP A 1 94 ? 0.910 -0.764 -23.940 1.00 73.62 94 ASP A C 1
ATOM 767 O O . ASP A 1 94 ? 0.093 -0.257 -23.172 1.00 73.62 94 ASP A O 1
ATOM 771 N N . THR A 1 95 ? 1.422 -1.984 -23.743 1.00 74.81 95 THR A N 1
ATOM 772 C CA . THR A 1 95 ? 1.062 -2.886 -22.637 1.00 74.81 95 THR A CA 1
ATOM 773 C C . THR A 1 95 ? 1.482 -2.364 -21.266 1.00 74.81 95 THR A C 1
ATOM 775 O O . THR A 1 95 ? 0.787 -2.616 -20.284 1.00 74.81 95 TH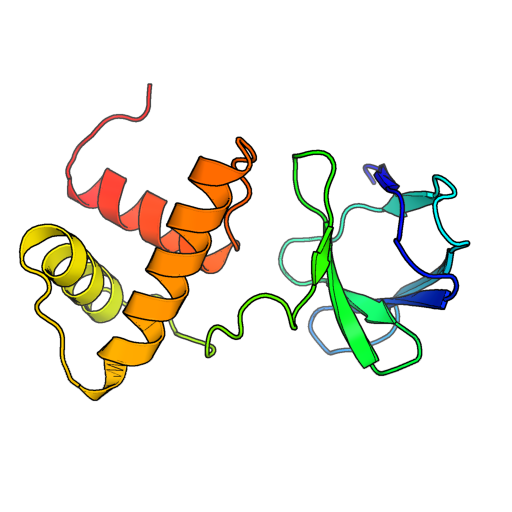R A O 1
ATOM 778 N N . ASP A 1 96 ? 2.569 -1.594 -21.194 1.00 76.00 96 ASP A N 1
ATOM 779 C CA . ASP A 1 96 ? 3.117 -1.086 -19.931 1.00 76.00 96 ASP A CA 1
ATOM 780 C C . ASP A 1 96 ? 2.727 0.373 -19.664 1.00 76.00 96 ASP A C 1
ATOM 782 O O . ASP A 1 96 ? 2.926 0.897 -18.564 1.00 76.00 96 ASP A O 1
ATOM 786 N N . ARG A 1 97 ? 2.156 1.060 -20.660 1.00 77.06 97 ARG A N 1
ATOM 787 C CA . ARG A 1 97 ? 1.868 2.497 -20.594 1.00 77.06 97 ARG A CA 1
ATOM 788 C C . ARG A 1 97 ? 0.935 2.869 -19.446 1.00 77.06 97 ARG A C 1
ATOM 790 O O . ARG A 1 97 ? 1.158 3.885 -18.785 1.00 77.06 97 ARG A O 1
ATOM 797 N N . GLU A 1 98 ? -0.118 2.089 -19.216 1.00 74.31 98 GLU A N 1
ATOM 798 C CA . GLU A 1 98 ? -1.055 2.348 -18.115 1.00 74.31 98 GLU A CA 1
ATOM 799 C C . GLU A 1 98 ? -0.389 2.149 -16.752 1.00 74.31 98 GLU A C 1
ATOM 801 O O . GLU A 1 98 ? -0.555 2.978 -15.855 1.00 74.31 98 GLU A O 1
ATOM 806 N N . LEU A 1 99 ? 0.443 1.112 -16.633 1.00 76.06 99 LEU A N 1
ATOM 807 C CA . LEU A 1 99 ? 1.214 0.819 -15.432 1.00 76.06 99 LEU A CA 1
ATOM 808 C C . LEU A 1 99 ? 2.212 1.945 -15.119 1.00 76.06 99 LEU A C 1
ATOM 810 O O . LEU A 1 99 ? 2.199 2.488 -14.013 1.00 76.06 99 LEU A O 1
ATOM 814 N N . TYR A 1 100 ? 3.031 2.356 -16.090 1.00 78.75 100 TYR A N 1
ATOM 815 C CA . TYR A 1 100 ? 4.013 3.430 -15.910 1.00 78.75 100 TYR A CA 1
ATOM 816 C C . TYR A 1 100 ? 3.361 4.775 -15.576 1.00 78.75 100 TYR A C 1
ATOM 818 O O . TYR A 1 100 ? 3.848 5.495 -14.700 1.00 78.75 100 TYR A O 1
ATOM 826 N N . ARG A 1 101 ? 2.219 5.098 -16.197 1.00 75.50 101 ARG A N 1
ATOM 827 C CA . ARG A 1 101 ? 1.433 6.297 -15.855 1.00 75.50 101 ARG A CA 1
ATOM 828 C C . ARG A 1 101 ? 0.861 6.234 -14.442 1.00 75.50 101 ARG A C 1
ATOM 830 O O . ARG A 1 101 ? 0.893 7.245 -13.742 1.00 75.50 101 ARG A O 1
ATOM 837 N N . GLY A 1 102 ? 0.365 5.072 -14.015 1.00 70.88 102 GLY A N 1
ATOM 838 C CA . GLY A 1 102 ? -0.105 4.850 -12.646 1.00 70.88 102 GLY A CA 1
ATOM 839 C C . GLY A 1 102 ? 1.008 5.068 -11.619 1.00 70.88 102 GLY A C 1
ATOM 840 O O . GLY A 1 102 ? 0.824 5.820 -10.661 1.00 70.88 102 GLY A O 1
ATOM 841 N N . ILE A 1 103 ? 2.191 4.501 -11.876 1.00 70.19 103 ILE A N 1
ATOM 842 C CA . ILE A 1 103 ? 3.390 4.692 -11.046 1.00 70.19 103 ILE A CA 1
ATOM 843 C C . ILE A 1 103 ? 3.783 6.176 -10.991 1.00 70.19 103 ILE A C 1
ATOM 845 O O . ILE A 1 103 ? 3.987 6.716 -9.904 1.00 70.19 103 ILE A O 1
ATOM 849 N N . TYR A 1 104 ? 3.841 6.863 -12.136 1.00 68.50 104 TYR A N 1
ATOM 850 C CA . TYR A 1 104 ? 4.204 8.283 -12.200 1.00 68.50 104 TYR A CA 1
ATOM 851 C C . TYR A 1 104 ? 3.211 9.179 -11.446 1.00 68.50 104 TYR A C 1
ATOM 853 O O . TYR A 1 104 ? 3.617 10.077 -10.713 1.00 68.50 104 TYR A O 1
ATOM 861 N N . LYS A 1 105 ? 1.909 8.896 -11.551 1.00 69.69 105 LYS A N 1
ATOM 862 C CA . LYS A 1 105 ? 0.861 9.635 -10.835 1.00 69.69 105 LYS A CA 1
ATOM 863 C C . LYS A 1 105 ? 0.966 9.473 -9.314 1.00 69.69 105 LYS A C 1
ATOM 865 O O . LYS A 1 105 ? 0.744 10.443 -8.594 1.00 69.69 105 LYS A O 1
ATOM 870 N N . VAL A 1 106 ? 1.334 8.284 -8.821 1.00 65.62 106 VAL A N 1
ATOM 871 C CA . VAL A 1 106 ? 1.635 8.079 -7.389 1.00 65.62 106 VAL A CA 1
ATOM 872 C C . VAL A 1 106 ? 2.818 8.945 -6.959 1.00 65.62 106 VAL A C 1
ATOM 874 O O . VAL A 1 106 ? 2.741 9.611 -5.929 1.00 65.62 106 VAL A O 1
ATOM 877 N N . LEU A 1 107 ? 3.890 8.983 -7.755 1.00 63.88 107 LEU A N 1
ATOM 878 C CA . LEU A 1 107 ? 5.065 9.805 -7.455 1.00 63.88 107 LEU A CA 1
ATOM 879 C C . LEU A 1 107 ? 4.736 11.307 -7.422 1.00 63.88 107 LEU A C 1
ATOM 881 O O . LEU A 1 107 ? 5.166 11.996 -6.499 1.00 63.88 107 LEU A O 1
ATOM 885 N N . ASP A 1 108 ? 3.939 11.800 -8.371 1.00 62.84 108 ASP A N 1
ATOM 886 C CA . ASP A 1 108 ? 3.536 13.212 -8.438 1.00 62.84 108 ASP A CA 1
ATOM 887 C C . ASP A 1 108 ? 2.629 13.614 -7.259 1.00 62.84 108 ASP A C 1
ATOM 889 O O . ASP A 1 108 ? 2.868 14.622 -6.590 1.00 62.84 108 ASP A O 1
ATOM 893 N N . LEU A 1 109 ? 1.645 12.776 -6.906 1.00 60.00 109 LEU A N 1
ATOM 894 C CA . LEU A 1 109 ? 0.820 13.001 -5.712 1.00 60.00 109 LEU A CA 1
ATOM 895 C C . LEU A 1 109 ? 1.652 13.023 -4.424 1.00 60.00 109 LEU A C 1
ATOM 897 O O . LEU A 1 109 ? 1.371 13.825 -3.531 1.00 60.00 109 LEU A O 1
ATOM 901 N N . ASN A 1 110 ? 2.677 12.177 -4.328 1.00 56.09 110 ASN A N 1
ATOM 902 C CA . ASN A 1 110 ? 3.586 12.154 -3.182 1.00 56.09 110 ASN A CA 1
ATOM 903 C C . ASN A 1 110 ? 4.408 13.447 -3.074 1.00 56.09 110 ASN A C 1
ATOM 905 O O . ASN A 1 110 ? 4.552 13.998 -1.980 1.00 56.09 110 ASN A O 1
ATOM 909 N N . MET A 1 111 ? 4.884 13.984 -4.204 1.00 55.12 111 MET A N 1
ATOM 910 C CA . MET A 1 111 ? 5.572 15.279 -4.239 1.00 55.12 111 MET A CA 1
ATOM 911 C C . MET A 1 111 ? 4.651 16.430 -3.810 1.00 55.12 111 MET A C 1
ATOM 913 O O . MET A 1 111 ? 5.054 17.273 -3.008 1.00 55.12 111 MET A O 1
ATOM 917 N N . GLN A 1 112 ? 3.404 16.447 -4.288 1.00 55.06 112 GLN A N 1
ATOM 918 C CA . GLN A 1 112 ? 2.425 17.491 -3.955 1.00 55.06 112 GLN A CA 1
ATOM 919 C C . GLN A 1 112 ? 2.006 17.465 -2.479 1.00 55.06 112 GLN A C 1
ATOM 921 O O . GLN A 1 112 ? 1.801 18.519 -1.875 1.00 55.06 112 GLN A O 1
ATOM 926 N N . LYS A 1 113 ? 1.906 16.273 -1.879 1.00 55.41 113 LYS A N 1
ATOM 927 C CA . LYS A 1 113 ? 1.534 16.094 -0.466 1.00 55.41 113 LYS A CA 1
ATOM 928 C C . LYS A 1 113 ? 2.695 16.325 0.515 1.00 55.41 113 LYS A C 1
ATOM 930 O O . LYS A 1 113 ? 2.458 16.294 1.719 1.00 55.41 113 LYS A O 1
ATOM 935 N N . GLN A 1 114 ? 3.920 16.570 0.026 1.00 47.78 114 GLN A N 1
ATOM 936 C CA . GLN A 1 114 ? 5.156 16.604 0.830 1.00 47.78 114 GLN A CA 1
ATOM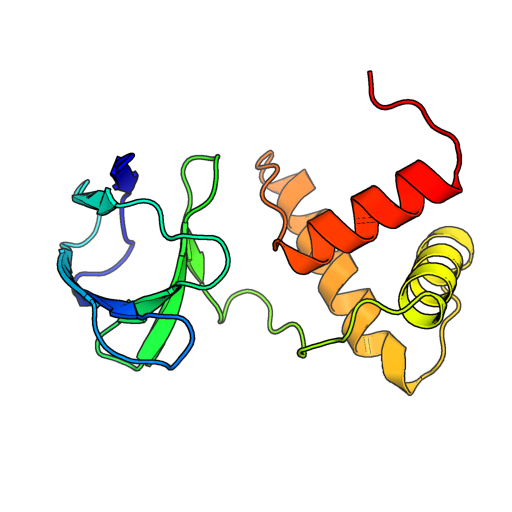 937 C C . GLN A 1 114 ? 5.354 15.337 1.687 1.00 47.78 114 GLN A C 1
ATOM 939 O O . GLN A 1 114 ? 5.977 15.389 2.748 1.00 47.78 114 GLN A O 1
ATOM 944 N N . ASP A 1 115 ? 4.820 14.201 1.230 1.00 45.81 115 ASP A N 1
ATOM 945 C CA . ASP A 1 115 ? 4.806 12.936 1.964 1.00 45.81 115 ASP A CA 1
ATOM 946 C C . ASP A 1 115 ? 5.462 11.859 1.085 1.00 45.81 115 ASP A C 1
ATOM 948 O O . ASP A 1 115 ? 4.949 11.468 0.036 1.00 45.81 115 ASP A O 1
ATOM 952 N N . TYR A 1 116 ? 6.660 11.420 1.476 1.00 44.84 116 TYR A N 1
ATOM 953 C CA . TYR A 1 116 ? 7.567 10.610 0.647 1.00 44.84 116 TYR A CA 1
ATOM 954 C C . TYR A 1 116 ? 7.299 9.112 0.797 1.00 44.84 116 TYR A C 1
ATOM 956 O O . TYR A 1 116 ? 8.178 8.323 1.154 1.00 44.84 116 TYR A O 1
ATOM 964 N N . ILE A 1 117 ? 6.050 8.722 0.574 1.00 47.44 117 ILE A N 1
ATOM 965 C CA . ILE A 1 117 ? 5.577 7.371 0.845 1.00 47.44 117 ILE A CA 1
ATOM 966 C C . ILE A 1 117 ? 5.355 6.616 -0.455 1.00 47.44 117 ILE A C 1
ATOM 968 O O . ILE A 1 117 ? 4.358 6.798 -1.146 1.00 47.44 117 ILE A O 1
ATOM 972 N N . ILE A 1 118 ? 6.301 5.750 -0.796 1.00 53.72 118 ILE A N 1
ATOM 973 C CA . ILE A 1 118 ? 6.333 5.076 -2.086 1.00 53.72 118 ILE A CA 1
ATOM 974 C C . ILE A 1 118 ? 5.964 3.610 -1.875 1.00 53.72 118 ILE A C 1
ATOM 976 O O . ILE A 1 118 ? 6.565 2.928 -1.053 1.00 53.72 118 ILE A O 1
ATOM 980 N N . HIS A 1 119 ? 4.974 3.107 -2.617 1.00 59.47 119 HIS A N 1
ATOM 981 C CA . HIS A 1 119 ? 4.609 1.688 -2.597 1.00 59.47 119 HIS A CA 1
ATOM 982 C C . HIS A 1 119 ? 5.879 0.810 -2.701 1.00 59.47 119 HIS A C 1
ATOM 984 O O . HIS A 1 119 ? 6.715 1.101 -3.558 1.00 59.47 119 HIS A O 1
ATOM 990 N N . PRO A 1 120 ? 6.064 -0.262 -1.901 1.00 58.97 120 PRO A N 1
ATOM 991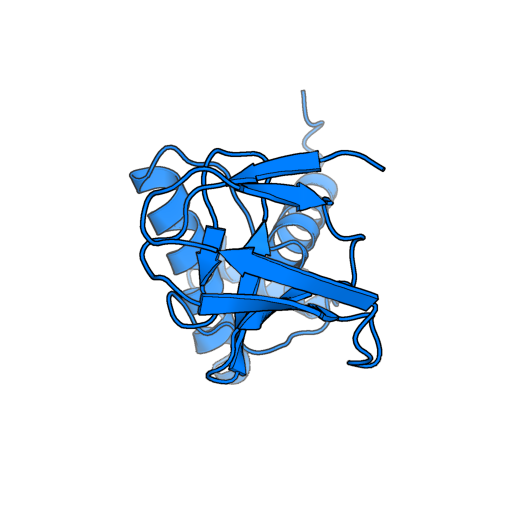 C CA . PRO A 1 120 ? 7.341 -0.986 -1.827 1.00 58.97 120 PRO A CA 1
ATOM 992 C C . PRO A 1 120 ? 7.888 -1.479 -3.174 1.00 58.97 120 PRO A C 1
ATOM 994 O O . PRO A 1 120 ? 9.101 -1.543 -3.362 1.00 58.97 120 PRO A O 1
ATOM 997 N N . GLN A 1 121 ? 7.010 -1.806 -4.129 1.00 57.38 121 GLN A N 1
ATOM 998 C CA . GLN A 1 121 ? 7.417 -2.177 -5.491 1.00 57.38 121 GLN A CA 1
ATOM 999 C C . GLN A 1 121 ? 7.921 -0.978 -6.308 1.00 57.38 121 GLN A C 1
ATOM 1001 O O . GLN A 1 121 ? 8.860 -1.125 -7.084 1.00 57.38 121 GLN A O 1
ATOM 1006 N N . ILE A 1 122 ? 7.345 0.211 -6.108 1.00 65.31 122 ILE A N 1
ATOM 1007 C CA . ILE A 1 122 ? 7.817 1.457 -6.724 1.00 65.31 122 ILE A CA 1
ATOM 1008 C C . ILE A 1 122 ? 9.138 1.890 -6.073 1.00 65.31 122 ILE A C 1
ATOM 1010 O O . ILE A 1 122 ? 10.047 2.323 -6.773 1.00 65.31 122 ILE A O 1
ATOM 1014 N N . GLN A 1 123 ? 9.288 1.705 -4.756 1.00 66.62 123 GLN A N 1
ATOM 1015 C CA . GLN A 1 123 ? 10.546 1.976 -4.061 1.00 66.62 123 GLN A CA 1
ATOM 1016 C C . GLN A 1 123 ? 11.659 1.058 -4.587 1.00 66.62 123 GLN A C 1
ATOM 1018 O O . GLN A 1 123 ? 12.732 1.534 -4.942 1.00 66.62 123 GLN A O 1
ATOM 1023 N N . ALA A 1 124 ? 11.387 -0.245 -4.716 1.00 65.12 124 ALA A N 1
ATOM 1024 C CA . ALA A 1 124 ? 12.342 -1.201 -5.277 1.00 65.12 124 ALA A CA 1
ATOM 1025 C C . ALA A 1 124 ? 12.712 -0.877 -6.738 1.00 65.12 124 ALA A C 1
ATOM 1027 O O . ALA A 1 124 ? 13.873 -1.019 -7.124 1.00 65.12 124 ALA A O 1
ATOM 1028 N N . LEU A 1 125 ? 11.748 -0.407 -7.538 1.00 68.81 125 LEU A N 1
ATOM 1029 C CA . LEU A 1 125 ? 11.979 0.069 -8.903 1.00 68.81 125 LEU A CA 1
ATOM 1030 C C . LEU A 1 125 ? 12.896 1.302 -8.930 1.00 68.81 125 LEU A C 1
ATOM 1032 O O . LEU A 1 125 ? 13.871 1.320 -9.678 1.00 68.81 125 LEU A O 1
ATOM 1036 N N . GLN A 1 126 ? 12.643 2.302 -8.084 1.00 67.50 126 GLN A N 1
ATOM 1037 C CA . GLN A 1 126 ? 13.499 3.488 -7.979 1.00 67.50 126 GLN A CA 1
ATOM 1038 C C . GLN A 1 126 ? 14.912 3.156 -7.492 1.00 67.50 126 GLN A C 1
ATOM 1040 O O . GLN A 1 126 ? 15.882 3.632 -8.078 1.00 67.50 126 GLN A O 1
ATOM 1045 N N . GLU A 1 127 ? 15.048 2.322 -6.459 1.00 69.00 127 GLU A N 1
ATOM 1046 C CA . GLU A 1 127 ? 16.351 1.871 -5.953 1.00 69.00 127 GLU A CA 1
ATOM 1047 C C . GLU A 1 127 ? 17.155 1.158 -7.051 1.00 69.00 127 GLU A C 1
ATOM 1049 O O . GLU A 1 127 ? 18.360 1.389 -7.192 1.00 69.00 127 GLU A O 1
ATOM 1054 N N . ALA A 1 128 ? 16.494 0.332 -7.870 1.00 69.62 128 ALA A N 1
ATOM 1055 C CA . ALA A 1 128 ? 17.124 -0.338 -9.002 1.00 69.62 128 ALA A CA 1
ATOM 1056 C C . ALA A 1 128 ? 17.606 0.655 -10.076 1.00 69.62 128 ALA A C 1
ATOM 1058 O O . ALA A 1 128 ? 18.732 0.522 -10.563 1.00 69.62 128 ALA A O 1
ATOM 1059 N N . ILE A 1 129 ? 16.805 1.675 -10.398 1.00 64.88 129 ILE A N 1
ATOM 1060 C CA . ILE A 1 129 ? 17.161 2.727 -11.368 1.00 64.88 129 ILE A CA 1
ATOM 1061 C C . ILE A 1 129 ? 18.322 3.586 -10.856 1.00 64.88 129 ILE A C 1
ATOM 1063 O O . ILE A 1 129 ? 19.294 3.796 -11.578 1.00 64.88 129 ILE A O 1
ATOM 1067 N N . ILE A 1 130 ? 18.285 4.026 -9.596 1.00 66.69 130 ILE A N 1
ATOM 1068 C CA . ILE A 1 130 ? 19.364 4.816 -8.975 1.00 66.69 130 ILE A CA 1
ATOM 1069 C C . ILE A 1 130 ? 20.680 4.029 -8.986 1.00 66.69 130 ILE A C 1
ATOM 1071 O O . ILE A 1 130 ? 21.731 4.561 -9.356 1.00 66.69 130 ILE A O 1
ATOM 1075 N N . LYS A 1 131 ? 20.621 2.736 -8.637 1.00 70.50 131 LYS A N 1
ATOM 1076 C CA . LYS A 1 131 ? 21.783 1.842 -8.662 1.00 70.50 131 LYS A CA 1
ATOM 1077 C C . LYS A 1 131 ? 22.331 1.655 -10.080 1.00 70.50 131 LYS A C 1
ATOM 1079 O O . LYS A 1 131 ? 23.549 1.653 -10.251 1.00 70.50 131 LYS A O 1
ATOM 1084 N N . LYS A 1 132 ? 21.457 1.532 -11.085 1.00 69.44 132 LYS A N 1
ATOM 1085 C CA . LYS A 1 132 ? 21.825 1.468 -12.510 1.00 69.44 132 LYS A CA 1
ATOM 1086 C C . LYS A 1 132 ? 22.488 2.767 -12.983 1.00 69.44 132 LYS A C 1
ATOM 1088 O O . LYS A 1 132 ? 23.498 2.708 -13.677 1.00 69.44 132 LYS A O 1
ATOM 1093 N N . ALA A 1 133 ? 21.973 3.920 -12.563 1.00 61.19 133 ALA A N 1
ATOM 1094 C CA . ALA A 1 133 ? 22.512 5.239 -12.899 1.00 61.19 133 ALA A CA 1
ATOM 1095 C C . ALA A 1 133 ? 23.858 5.554 -12.209 1.00 61.19 133 ALA A C 1
ATOM 1097 O O . ALA A 1 133 ? 24.469 6.583 -12.491 1.00 61.19 133 ALA A O 1
ATOM 1098 N N . GLY A 1 134 ? 24.336 4.691 -11.302 1.00 53.94 134 GLY A N 1
ATOM 1099 C CA . GLY A 1 134 ? 25.611 4.868 -10.601 1.00 53.94 134 GLY A CA 1
ATOM 1100 C C . GLY A 1 134 ? 25.608 5.999 -9.566 1.00 53.94 134 GLY A C 1
ATOM 1101 O O . GLY A 1 134 ? 26.672 6.395 -9.084 1.00 53.94 134 GLY A O 1
ATOM 1102 N N . VAL A 1 135 ? 24.435 6.520 -9.202 1.00 48.03 135 VAL A N 1
ATOM 1103 C CA . VAL A 1 135 ? 24.308 7.607 -8.228 1.00 48.03 135 VAL A CA 1
ATOM 1104 C C . VAL A 1 135 ? 24.417 7.007 -6.828 1.00 48.03 135 VAL A C 1
ATOM 1106 O O . VAL A 1 135 ? 23.554 6.250 -6.389 1.00 48.03 135 VAL A O 1
ATOM 1109 N N . LYS A 1 136 ? 25.501 7.320 -6.111 1.00 38.12 136 LYS A N 1
ATOM 1110 C CA . LYS A 1 136 ? 25.616 6.982 -4.688 1.00 38.12 136 LYS A CA 1
ATOM 1111 C C . LYS A 1 136 ? 24.583 7.808 -3.926 1.00 38.12 136 LYS A C 1
ATOM 1113 O O . LYS A 1 136 ? 24.716 9.025 -3.849 1.00 38.12 136 LYS A O 1
ATOM 1118 N N . SER A 1 137 ? 23.563 7.145 -3.392 1.00 37.31 137 SER A N 1
ATOM 1119 C CA . SER A 1 137 ? 22.636 7.726 -2.422 1.00 37.31 137 SER A CA 1
ATOM 1120 C C . SER A 1 137 ? 23.443 8.274 -1.239 1.00 37.31 137 SER A C 1
ATOM 1122 O O . SER A 1 137 ? 24.153 7.504 -0.586 1.00 37.31 137 SER A O 1
ATOM 1124 N N . ALA A 1 138 ? 23.399 9.596 -1.056 1.00 36.75 138 ALA A N 1
ATOM 1125 C CA . ALA A 1 138 ? 24.015 10.318 0.055 1.00 36.75 138 ALA A CA 1
ATOM 1126 C C . ALA A 1 138 ? 23.202 10.154 1.344 1.00 36.75 138 ALA A C 1
ATOM 1128 O O . ALA A 1 138 ? 21.960 10.036 1.236 1.00 36.75 138 ALA A O 1
#

pLDDT: mean 70.64, std 13.51, range [36.75, 93.44]